Protein AF-A0A6G2V6V2-F1 (afdb_monomer)

Structure (mmCIF, N/CA/C/O backbone):
data_AF-A0A6G2V6V2-F1
#
_en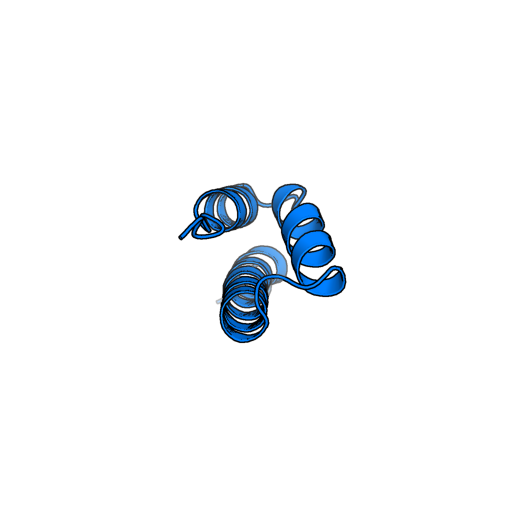try.id   AF-A0A6G2V6V2-F1
#
loop_
_atom_site.group_PDB
_atom_site.id
_atom_site.type_symbol
_atom_site.label_atom_id
_atom_site.label_alt_id
_atom_site.label_comp_id
_atom_site.label_asym_id
_atom_site.label_entity_id
_atom_site.label_seq_id
_atom_site.pdbx_PDB_ins_code
_atom_site.Cartn_x
_atom_site.Cartn_y
_atom_site.Cartn_z
_atom_site.occupancy
_atom_site.B_iso_or_equiv
_atom_site.auth_seq_id
_atom_site.auth_comp_id
_atom_site.auth_asym_id
_atom_site.auth_atom_id
_atom_site.pdbx_PDB_model_num
ATOM 1 N N . GLY A 1 1 ? 25.138 -10.147 -13.711 1.00 40.12 1 GLY A N 1
ATOM 2 C CA . GLY A 1 1 ? 23.688 -9.972 -13.907 1.00 40.12 1 GLY A CA 1
ATOM 3 C C . GLY A 1 1 ? 23.219 -8.922 -12.936 1.00 40.12 1 GLY A C 1
ATOM 4 O O . GLY A 1 1 ? 23.428 -9.085 -11.742 1.00 40.12 1 GLY A O 1
ATOM 5 N N . ARG A 1 2 ? 22.723 -7.795 -13.441 1.00 42.09 2 ARG A N 1
ATOM 6 C CA . ARG A 1 2 ? 22.476 -6.595 -12.644 1.00 42.09 2 ARG A CA 1
ATOM 7 C C . ARG A 1 2 ? 21.057 -6.617 -12.065 1.00 42.09 2 ARG A C 1
ATOM 9 O O . ARG A 1 2 ? 20.223 -5.814 -12.433 1.00 42.09 2 ARG A O 1
ATOM 16 N N . LEU A 1 3 ? 20.809 -7.534 -11.130 1.00 50.19 3 LEU A N 1
ATOM 17 C CA . LEU A 1 3 ? 19.566 -7.580 -10.336 1.00 50.19 3 LEU A CA 1
ATOM 18 C C . LEU A 1 3 ? 19.517 -6.489 -9.242 1.00 50.19 3 LEU A C 1
ATOM 20 O O . LEU A 1 3 ? 18.622 -6.482 -8.407 1.00 50.19 3 LEU A O 1
ATOM 24 N N . ALA A 1 4 ? 20.501 -5.584 -9.219 1.00 46.09 4 ALA A N 1
ATOM 25 C CA . ALA A 1 4 ? 20.621 -4.508 -8.236 1.00 46.09 4 ALA A CA 1
ATOM 26 C C . ALA A 1 4 ? 20.063 -3.156 -8.726 1.00 46.09 4 ALA A C 1
ATOM 28 O O . ALA A 1 4 ? 19.929 -2.245 -7.917 1.00 46.09 4 ALA A O 1
ATOM 29 N N . GLU A 1 5 ? 19.724 -3.013 -10.016 1.00 48.16 5 GLU A N 1
ATOM 30 C CA . GLU A 1 5 ? 19.024 -1.815 -10.524 1.00 48.16 5 GLU A CA 1
ATOM 31 C C . GLU A 1 5 ? 17.496 -1.896 -10.309 1.00 48.16 5 GLU A C 1
ATOM 33 O O . GLU A 1 5 ? 16.852 -0.862 -10.170 1.00 48.16 5 GLU A O 1
ATOM 38 N N . ASP A 1 6 ? 16.939 -3.101 -10.116 1.00 53.88 6 ASP A N 1
ATOM 39 C CA . ASP A 1 6 ? 15.524 -3.383 -9.783 1.00 53.88 6 ASP A CA 1
ATOM 40 C C . ASP A 1 6 ? 15.148 -3.123 -8.307 1.00 53.88 6 ASP A C 1
ATOM 42 O O . ASP A 1 6 ? 14.155 -3.636 -7.776 1.00 53.88 6 ASP A O 1
ATOM 46 N N . GLY A 1 7 ? 15.947 -2.320 -7.601 1.00 56.16 7 GLY A N 1
ATOM 47 C CA . GLY A 1 7 ? 15.738 -2.022 -6.186 1.00 56.16 7 GLY A CA 1
ATOM 48 C C . GLY A 1 7 ? 14.361 -1.415 -5.892 1.00 56.16 7 GLY A C 1
ATOM 49 O O . GLY A 1 7 ? 13.815 -1.668 -4.826 1.00 56.16 7 GLY A O 1
ATOM 50 N N . GLY A 1 8 ? 13.756 -0.677 -6.825 1.00 70.94 8 GLY A N 1
ATOM 51 C CA . GLY A 1 8 ? 12.440 -0.061 -6.625 1.00 70.94 8 GLY A CA 1
ATOM 52 C C . GLY A 1 8 ? 11.278 -1.055 -6.657 1.00 70.94 8 GLY A C 1
ATOM 53 O O . GLY A 1 8 ? 10.395 -1.010 -5.798 1.00 70.94 8 GLY A O 1
ATOM 54 N N . LEU A 1 9 ? 11.286 -1.978 -7.619 1.00 82.00 9 LEU A N 1
ATOM 55 C CA . LEU A 1 9 ? 10.1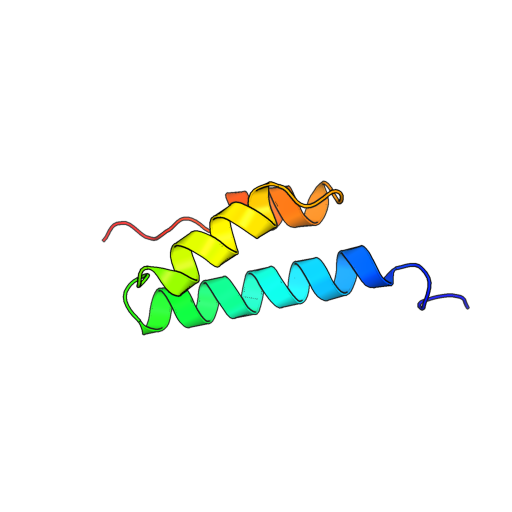62 -2.878 -7.860 1.00 82.00 9 LEU A CA 1
ATOM 56 C C . LEU A 1 9 ? 10.079 -3.987 -6.808 1.00 82.00 9 LEU A C 1
ATOM 58 O O . LEU A 1 9 ? 9.058 -4.129 -6.133 1.00 82.00 9 LEU A O 1
ATOM 62 N N . ALA A 1 10 ? 11.162 -4.745 -6.622 1.00 84.75 10 ALA A N 1
ATO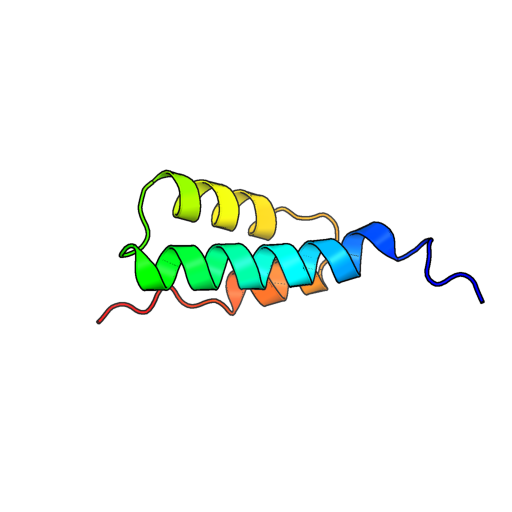M 63 C CA . ALA A 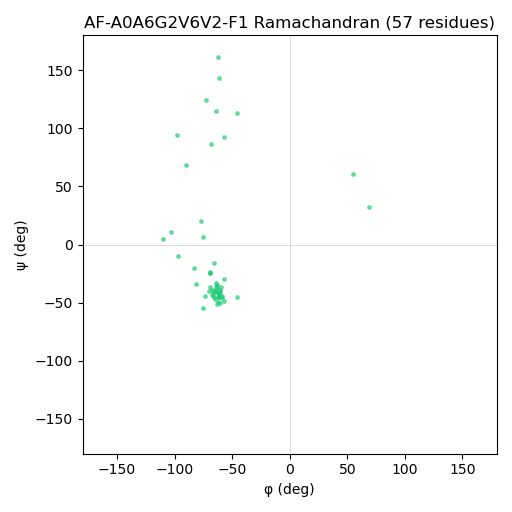1 10 ? 11.167 -5.872 -5.691 1.00 84.75 10 ALA A CA 1
ATOM 64 C C . ALA A 1 10 ? 10.916 -5.415 -4.242 1.00 84.75 10 ALA A C 1
ATOM 66 O O . ALA A 1 10 ? 10.117 -6.020 -3.523 1.00 84.75 10 ALA A O 1
ATOM 67 N N . HIS A 1 11 ? 11.536 -4.304 -3.825 1.00 84.62 11 HIS A N 1
ATOM 68 C CA . HIS A 1 11 ? 11.293 -3.732 -2.498 1.00 84.62 11 HIS A CA 1
ATOM 69 C C . HIS A 1 11 ? 9.888 -3.136 -2.383 1.00 84.62 11 HIS A C 1
ATOM 71 O O . HIS A 1 11 ? 9.259 -3.284 -1.336 1.00 84.62 11 HIS A O 1
ATOM 77 N N . GLY A 1 12 ? 9.365 -2.513 -3.442 1.00 85.94 12 GLY A N 1
ATOM 78 C CA . GLY A 1 12 ? 8.000 -1.992 -3.464 1.00 85.94 12 GLY A CA 1
ATOM 79 C C . GLY A 1 12 ? 6.953 -3.095 -3.302 1.00 85.94 12 GLY A C 1
ATOM 80 O O . GLY A 1 12 ? 6.053 -2.970 -2.473 1.00 85.94 12 GLY A O 1
ATOM 81 N N . LEU A 1 13 ? 7.103 -4.219 -4.008 1.00 88.69 13 LEU A N 1
ATOM 82 C CA . LEU A 1 13 ? 6.210 -5.376 -3.878 1.00 88.69 13 LEU A CA 1
ATOM 83 C C . LEU A 1 13 ? 6.302 -6.028 -2.490 1.00 88.69 13 LEU A C 1
ATOM 85 O O . LEU A 1 13 ? 5.277 -6.384 -1.899 1.00 88.69 13 LEU A O 1
ATOM 89 N N . LEU A 1 14 ? 7.510 -6.132 -1.929 1.00 87.56 14 LEU A N 1
ATOM 90 C CA . LEU A 1 14 ? 7.699 -6.602 -0.557 1.00 87.56 14 LEU A CA 1
ATOM 91 C C . LEU A 1 14 ? 7.001 -5.674 0.450 1.00 87.56 14 LEU A C 1
ATOM 93 O O . LEU A 1 14 ? 6.290 -6.147 1.339 1.00 87.56 14 LEU A O 1
ATOM 97 N N . ALA A 1 15 ? 7.152 -4.357 0.287 1.00 89.00 15 ALA A N 1
ATOM 98 C CA . ALA A 1 15 ? 6.502 -3.363 1.132 1.00 89.00 15 ALA A CA 1
ATOM 99 C C . ALA A 1 15 ? 4.969 -3.463 1.056 1.00 89.00 15 ALA A C 1
ATOM 101 O O . ALA A 1 15 ? 4.311 -3.421 2.097 1.00 89.00 15 ALA A O 1
ATOM 102 N N . VAL A 1 16 ? 4.397 -3.681 -0.136 1.00 89.56 16 VAL A N 1
ATOM 103 C CA . VAL A 1 16 ? 2.954 -3.934 -0.309 1.00 89.56 16 VAL A CA 1
ATOM 104 C C . VAL A 1 16 ? 2.505 -5.136 0.516 1.00 89.56 16 VAL A C 1
ATOM 106 O O . VAL A 1 16 ? 1.543 -5.026 1.278 1.00 89.56 16 VAL A O 1
ATOM 109 N N . ARG A 1 17 ? 3.223 -6.262 0.444 1.00 90.00 17 ARG A N 1
ATOM 110 C CA . ARG A 1 17 ? 2.868 -7.461 1.218 1.00 90.00 17 ARG A CA 1
ATOM 111 C C . ARG A 1 17 ? 2.982 -7.261 2.727 1.00 90.00 17 ARG A C 1
ATOM 113 O O . ARG A 1 17 ? 2.101 -7.722 3.455 1.00 90.00 17 ARG A O 1
ATOM 120 N N . LEU A 1 18 ? 4.006 -6.551 3.200 1.00 88.50 18 LEU A N 1
ATOM 121 C CA . LEU A 1 18 ? 4.174 -6.236 4.624 1.00 88.50 18 LEU A CA 1
ATOM 122 C C . LEU A 1 18 ? 3.053 -5.331 5.142 1.00 88.50 18 LEU A C 1
ATOM 124 O O . LEU A 1 18 ? 2.446 -5.631 6.170 1.00 88.50 18 LEU A O 1
ATOM 128 N N . VAL A 1 19 ? 2.736 -4.260 4.410 1.00 89.25 19 VAL A N 1
ATOM 129 C CA . VAL A 1 19 ? 1.665 -3.322 4.772 1.00 89.25 19 VAL A CA 1
ATOM 130 C C . VAL A 1 19 ? 0.304 -4.007 4.751 1.00 89.25 19 VAL A C 1
ATOM 132 O O . VAL A 1 19 ? -0.498 -3.788 5.657 1.00 89.25 19 VAL A O 1
ATOM 135 N N . ALA A 1 20 ? 0.045 -4.866 3.766 1.00 87.38 20 ALA A N 1
ATOM 136 C CA . ALA A 1 20 ? -1.202 -5.613 3.686 1.00 87.38 20 ALA A CA 1
ATOM 137 C C . ALA A 1 20 ? -1.348 -6.631 4.823 1.00 87.38 20 ALA A C 1
ATOM 139 O O . ALA A 1 20 ? -2.417 -6.739 5.423 1.00 87.38 20 ALA A O 1
ATOM 140 N N . SER A 1 21 ? -0.274 -7.351 5.159 1.00 88.56 21 SER A N 1
ATOM 141 C CA . SER A 1 21 ? -0.264 -8.283 6.289 1.00 88.56 21 SER A CA 1
ATOM 142 C C . SER A 1 21 ? -0.496 -7.553 7.617 1.00 88.56 21 SER A C 1
ATOM 144 O O . SER A 1 21 ? -1.430 -7.880 8.351 1.00 88.56 21 SER A O 1
ATOM 146 N N . GLY A 1 22 ? 0.274 -6.492 7.886 1.00 86.19 22 GLY A N 1
ATOM 147 C CA . GLY A 1 22 ? 0.117 -5.666 9.087 1.00 86.19 22 GLY A CA 1
ATOM 148 C C . GLY A 1 22 ? -1.259 -5.002 9.175 1.00 86.19 22 GLY A C 1
ATOM 149 O O . GLY A 1 22 ? -1.876 -4.982 10.241 1.00 86.19 22 GLY A O 1
ATOM 150 N N . GLY A 1 23 ? -1.791 -4.534 8.044 1.00 86.56 23 GLY A N 1
ATOM 151 C CA . GLY A 1 23 ? -3.145 -4.004 7.926 1.00 86.56 23 GLY A CA 1
ATOM 152 C C . GLY A 1 23 ? -4.208 -5.038 8.294 1.00 86.56 23 GLY A C 1
ATOM 153 O O . GLY A 1 23 ? -5.040 -4.765 9.153 1.00 86.56 23 GLY A O 1
ATOM 154 N N . ARG A 1 24 ? -4.151 -6.250 7.731 1.00 85.19 24 ARG A N 1
ATOM 155 C CA . ARG A 1 24 ? -5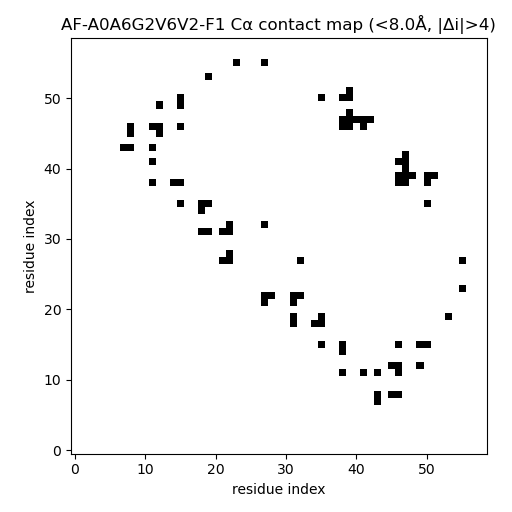.101 -7.330 8.054 1.00 85.19 24 ARG A CA 1
ATOM 156 C C . ARG A 1 24 ? -5.054 -7.737 9.528 1.00 85.19 24 ARG A C 1
ATOM 158 O O . ARG A 1 24 ? -6.104 -7.841 10.151 1.00 85.19 24 ARG A O 1
ATOM 165 N N . HIS A 1 25 ? -3.865 -7.903 10.104 1.00 85.38 25 HIS A N 1
ATOM 166 C CA . HIS A 1 25 ? -3.722 -8.331 11.502 1.00 85.38 25 HIS A CA 1
ATOM 167 C C . HIS A 1 25 ? -4.156 -7.283 12.530 1.00 85.38 25 HIS A C 1
ATOM 169 O O . HIS A 1 25 ? -4.490 -7.635 13.657 1.00 85.38 25 HIS A O 1
ATOM 175 N N . THR A 1 26 ? -4.149 -6.003 12.162 1.00 83.81 26 THR A N 1
ATOM 176 C CA . THR A 1 26 ? -4.453 -4.901 13.089 1.00 83.81 26 THR A CA 1
ATOM 177 C C . THR A 1 26 ? -5.786 -4.209 12.797 1.00 83.81 26 THR A C 1
ATOM 179 O O . THR A 1 26 ? -6.097 -3.202 13.428 1.00 83.81 26 THR A O 1
ATOM 182 N N . GLY A 1 27 ? -6.576 -4.705 11.837 1.00 83.50 27 GLY A N 1
A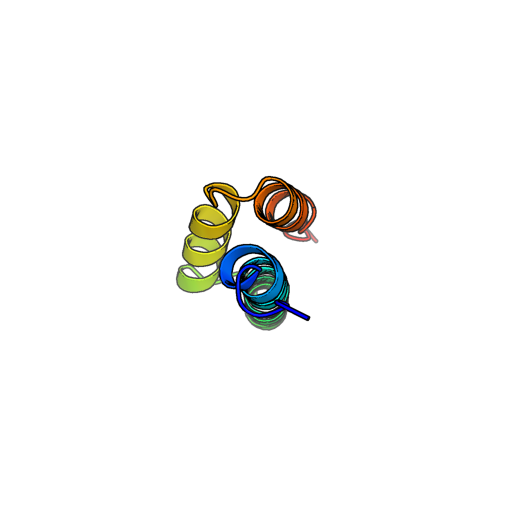TOM 183 C CA . GLY A 1 27 ? -7.830 -4.058 11.431 1.00 83.50 27 GLY A CA 1
ATOM 184 C C . GLY A 1 27 ? -7.615 -2.718 10.715 1.00 83.50 27 GLY A C 1
ATOM 185 O O . GLY A 1 27 ? -8.410 -1.789 10.846 1.00 83.50 27 GLY A O 1
ATOM 186 N N . TRP A 1 28 ? -6.517 -2.595 9.969 1.00 81.69 28 TRP A N 1
ATOM 187 C CA . TRP A 1 28 ? -6.138 -1.410 9.204 1.00 81.69 28 TRP A CA 1
ATOM 188 C C . TRP A 1 28 ? -6.078 -0.150 10.067 1.00 81.69 28 TRP A C 1
ATOM 190 O O . TRP A 1 28 ? -6.792 0.823 9.813 1.00 81.69 28 TRP A O 1
ATOM 200 N N . THR A 1 29 ? -5.217 -0.129 11.084 1.00 77.50 29 THR A N 1
ATOM 201 C CA . THR A 1 29 ? -4.991 1.090 11.876 1.00 77.50 29 THR A CA 1
ATOM 202 C C . THR A 1 29 ? -4.413 2.231 11.021 1.00 77.50 29 THR A C 1
ATOM 204 O O . THR A 1 29 ? -3.908 2.030 9.910 1.00 77.50 29 THR A O 1
ATOM 207 N N . GLY A 1 30 ? -4.519 3.468 11.524 1.00 80.00 30 GLY A N 1
ATOM 208 C CA . GLY A 1 30 ? -4.116 4.694 10.818 1.00 80.00 30 GLY A CA 1
ATOM 209 C C . GLY A 1 30 ? -2.744 4.635 10.119 1.00 80.00 30 GLY A C 1
ATOM 210 O O . GLY A 1 30 ? -2.676 5.014 8.944 1.00 80.00 30 GLY A O 1
ATOM 211 N N . PRO A 1 31 ? -1.679 4.118 10.767 1.00 84.19 31 PRO A N 1
ATOM 212 C CA . PRO A 1 31 ? -0.360 3.977 10.152 1.00 84.19 31 PRO A CA 1
ATOM 213 C C . PRO A 1 31 ? -0.369 3.108 8.888 1.00 84.19 31 PRO A C 1
ATOM 215 O O . PRO A 1 31 ? 0.150 3.531 7.856 1.00 84.19 31 PRO A O 1
ATOM 218 N N . TRP A 1 32 ? -1.032 1.948 8.914 1.00 85.31 32 TRP A N 1
ATOM 219 C CA . TRP A 1 32 ? -1.080 1.027 7.772 1.00 85.31 32 TRP A CA 1
ATOM 220 C C . TRP A 1 32 ? -1.856 1.599 6.589 1.00 85.31 32 TRP A C 1
ATOM 222 O O . TRP A 1 32 ? -1.413 1.479 5.447 1.00 85.31 32 TRP A O 1
ATOM 232 N N . ARG A 1 33 ? -2.970 2.304 6.840 1.00 84.38 33 ARG A N 1
ATOM 233 C CA . ARG A 1 33 ? -3.698 2.993 5.759 1.00 84.38 33 ARG A CA 1
ATOM 234 C C . ARG A 1 33 ? -2.857 4.098 5.122 1.00 84.38 33 ARG A C 1
ATOM 236 O O . ARG A 1 33 ? -2.958 4.312 3.917 1.00 84.38 33 ARG A O 1
ATOM 243 N N . THR A 1 34 ? -2.045 4.812 5.905 1.00 87.69 34 THR A N 1
ATOM 244 C CA . THR A 1 34 ? -1.123 5.829 5.372 1.00 87.69 34 THR A CA 1
ATOM 245 C C . THR A 1 34 ? -0.045 5.196 4.504 1.00 87.69 34 THR A C 1
ATOM 247 O O . THR A 1 34 ? 0.168 5.666 3.390 1.00 87.69 34 THR A O 1
ATOM 250 N N . GLN A 1 35 ? 0.563 4.100 4.958 1.00 86.31 35 GLN A N 1
ATOM 251 C CA . GLN A 1 35 ? 1.564 3.374 4.175 1.00 86.31 35 GLN A CA 1
ATOM 252 C C . GLN A 1 35 ? 0.979 2.823 2.865 1.00 86.31 35 GLN A C 1
ATOM 254 O O . GLN A 1 35 ? 1.573 3.001 1.805 1.00 86.31 35 GLN A O 1
ATOM 259 N N . LEU A 1 36 ? -0.239 2.269 2.889 1.00 86.62 36 LEU A N 1
ATOM 260 C CA . LEU A 1 36 ? -0.905 1.795 1.671 1.00 86.62 36 LEU A CA 1
ATOM 261 C C . LEU A 1 36 ? -1.168 2.933 0.670 1.00 86.62 36 LEU A C 1
ATOM 263 O O . LEU A 1 36 ? -0.985 2.764 -0.534 1.00 86.62 36 LEU A O 1
ATOM 267 N N . ARG A 1 37 ? -1.559 4.122 1.152 1.00 88.56 37 ARG A N 1
ATOM 268 C CA . ARG A 1 37 ? -1.733 5.310 0.296 1.00 88.56 37 ARG A CA 1
ATOM 269 C C . ARG A 1 37 ? -0.427 5.768 -0.353 1.00 88.56 37 ARG A C 1
ATOM 271 O O . ARG A 1 37 ? -0.471 6.236 -1.487 1.00 88.56 37 ARG A O 1
ATOM 278 N N . LEU A 1 38 ? 0.702 5.650 0.347 1.00 87.62 38 LEU A N 1
ATOM 279 C CA . LEU A 1 38 ? 2.019 5.978 -0.206 1.00 87.62 38 LEU A CA 1
ATOM 280 C C . LEU A 1 38 ? 2.416 4.986 -1.305 1.00 87.62 38 LEU A C 1
ATOM 282 O O . LEU A 1 38 ? 2.827 5.409 -2.381 1.00 87.62 38 LEU A O 1
ATOM 286 N N . LEU A 1 39 ? 2.189 3.688 -1.088 1.00 87.81 39 LEU A N 1
ATOM 287 C CA . LEU A 1 39 ? 2.476 2.645 -2.080 1.00 87.81 39 LEU A CA 1
ATOM 288 C C . LEU A 1 39 ? 1.624 2.775 -3.352 1.00 87.81 39 LEU A C 1
ATOM 290 O O . LEU A 1 39 ? 2.112 2.548 -4.453 1.00 87.81 39 LEU A O 1
ATOM 294 N N . ARG A 1 40 ? 0.381 3.256 -3.246 1.00 88.00 40 ARG A N 1
ATOM 295 C CA . ARG A 1 40 ? -0.455 3.574 -4.422 1.00 88.00 40 ARG A CA 1
ATOM 296 C C . ARG A 1 40 ? 0.075 4.733 -5.270 1.00 88.00 40 ARG A C 1
ATOM 298 O O . ARG A 1 40 ? -0.356 4.898 -6.405 1.00 88.00 40 ARG A O 1
ATOM 305 N N . ARG A 1 41 ? 0.995 5.542 -4.738 1.00 87.94 41 ARG A N 1
ATOM 306 C CA . ARG A 1 41 ? 1.669 6.641 -5.452 1.00 87.94 41 ARG A CA 1
ATOM 307 C C . ARG A 1 41 ? 3.097 6.283 -5.871 1.00 87.94 41 ARG A C 1
ATOM 309 O O . ARG A 1 41 ? 3.839 7.171 -6.280 1.00 87.94 41 ARG A O 1
ATOM 316 N N . HIS A 1 42 ? 3.490 5.014 -5.755 1.00 86.81 42 HIS A N 1
ATOM 317 C CA . HIS A 1 42 ? 4.832 4.565 -6.108 1.00 86.81 42 HIS A CA 1
ATOM 318 C C . HIS A 1 42 ? 5.122 4.816 -7.604 1.00 86.81 42 HIS A C 1
ATOM 320 O O . HIS A 1 42 ? 4.203 4.685 -8.420 1.00 86.81 42 HIS A O 1
ATOM 326 N N . PRO A 1 43 ? 6.359 5.187 -7.990 1.00 84.62 43 PRO A N 1
ATOM 327 C CA . PRO A 1 43 ? 6.717 5.417 -9.395 1.00 84.62 43 PRO A CA 1
ATOM 328 C C . PRO A 1 43 ? 6.508 4.168 -10.263 1.00 84.62 43 PRO A C 1
ATOM 330 O O . PRO A 1 43 ? 6.009 4.274 -11.384 1.00 84.62 43 PRO A O 1
ATOM 333 N N . GLU A 1 44 ? 6.779 2.988 -9.706 1.00 86.75 44 GLU A N 1
ATOM 334 C CA . GLU A 1 44 ? 6.576 1.708 -10.390 1.00 86.75 44 GLU A CA 1
ATOM 335 C C . GLU A 1 44 ? 5.097 1.339 -10.510 1.00 86.75 44 GLU A C 1
ATOM 337 O O . GLU A 1 44 ? 4.385 1.241 -9.506 1.00 86.75 44 GLU A O 1
ATOM 342 N N . ALA A 1 45 ? 4.642 1.097 -11.742 1.00 87.06 45 ALA A N 1
ATOM 343 C CA . ALA A 1 45 ? 3.254 0.743 -12.034 1.00 87.06 45 ALA A CA 1
ATOM 344 C C . ALA A 1 45 ? 2.827 -0.559 -11.351 1.00 87.06 45 ALA A C 1
ATOM 346 O O . ALA A 1 45 ? 1.775 -0.599 -10.724 1.00 87.06 45 ALA A O 1
ATOM 347 N N . GLU A 1 46 ? 3.688 -1.572 -11.369 1.00 85.31 46 GLU A N 1
ATOM 348 C CA . GLU A 1 46 ? 3.412 -2.879 -10.768 1.00 85.31 46 GLU A CA 1
ATOM 349 C C . GLU A 1 46 ? 3.222 -2.796 -9.246 1.00 85.31 46 GLU A C 1
ATOM 351 O O . GLU A 1 46 ? 2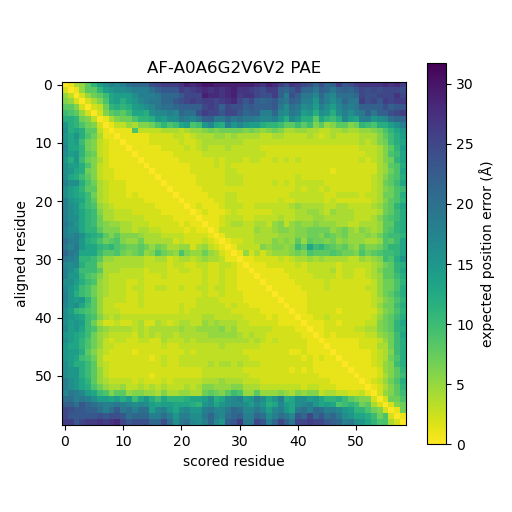.371 -3.478 -8.676 1.00 85.31 46 GLU A O 1
ATOM 356 N N . VAL A 1 47 ? 3.958 -1.902 -8.576 1.00 86.94 47 VAL A N 1
ATOM 357 C CA . VAL A 1 47 ? 3.798 -1.652 -7.135 1.00 86.94 47 VAL A CA 1
ATOM 358 C C . VAL A 1 47 ? 2.474 -0.947 -6.852 1.00 86.94 47 VAL A C 1
ATOM 360 O O . VAL A 1 47 ? 1.791 -1.297 -5.886 1.00 86.94 47 VAL A O 1
ATOM 363 N N . ARG A 1 48 ? 2.077 0.019 -7.694 1.00 89.25 48 ARG A N 1
ATOM 364 C CA . ARG A 1 48 ? 0.762 0.664 -7.570 1.00 89.25 48 ARG A CA 1
ATOM 365 C C . ARG A 1 48 ? -0.354 -0.349 -7.762 1.00 89.25 48 ARG A C 1
ATOM 367 O O . ARG A 1 48 ? -1.243 -0.408 -6.918 1.00 89.25 48 ARG A O 1
ATOM 374 N N . ASP A 1 49 ? -0.285 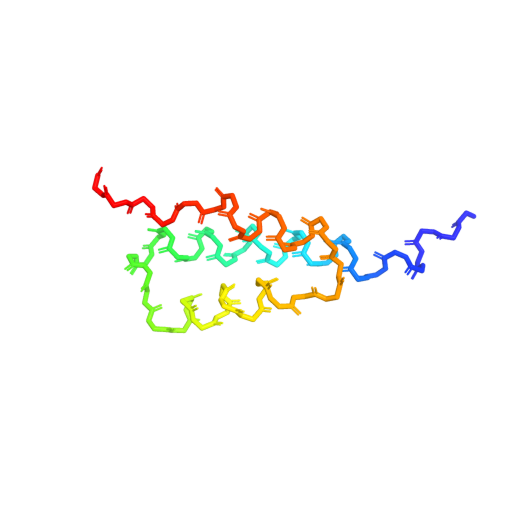-1.149 -8.819 1.00 88.62 49 ASP A N 1
ATOM 375 C CA . ASP A 1 49 ? -1.298 -2.150 -9.146 1.00 88.62 49 ASP A CA 1
ATOM 376 C C . ASP A 1 49 ? -1.433 -3.175 -8.022 1.00 88.62 49 ASP A C 1
ATOM 378 O O . ASP A 1 49 ? -2.543 -3.429 -7.557 1.00 88.62 49 ASP A O 1
ATOM 382 N N . ALA A 1 50 ? -0.315 -3.665 -7.478 1.00 88.12 50 ALA A N 1
ATOM 383 C CA . ALA A 1 50 ? -0.326 -4.520 -6.297 1.00 88.12 50 ALA A CA 1
ATOM 384 C C . ALA A 1 50 ? -0.981 -3.825 -5.085 1.00 88.12 50 ALA A C 1
ATOM 386 O O . ALA A 1 50 ? -1.819 -4.417 -4.408 1.00 88.12 50 ALA A O 1
ATOM 387 N N . ALA A 1 51 ? -0.671 -2.550 -4.825 1.00 87.44 51 ALA A N 1
ATOM 388 C CA . ALA A 1 51 ? -1.267 -1.780 -3.727 1.00 87.44 51 ALA A CA 1
ATOM 389 C C . ALA A 1 51 ? -2.764 -1.448 -3.930 1.00 87.44 51 ALA A C 1
ATOM 391 O O . ALA A 1 51 ? -3.486 -1.189 -2.957 1.00 87.44 51 ALA A O 1
ATOM 392 N N . TYR A 1 52 ? -3.241 -1.401 -5.175 1.00 84.75 52 TYR A N 1
ATOM 393 C CA . TYR A 1 52 ? -4.659 -1.264 -5.514 1.00 84.75 52 TYR A CA 1
ATOM 394 C C . TYR A 1 52 ? -5.400 -2.604 -5.441 1.00 84.75 52 TYR A C 1
ATOM 396 O O . TYR A 1 52 ? -6.555 -2.619 -5.018 1.00 84.75 52 TYR A O 1
ATOM 404 N N . ALA A 1 53 ? -4.734 -3.709 -5.786 1.00 85.81 53 ALA A N 1
ATOM 405 C CA . ALA A 1 53 ? -5.270 -5.065 -5.693 1.00 85.81 53 ALA A CA 1
ATOM 406 C C . ALA A 1 53 ? -5.441 -5.547 -4.245 1.00 85.81 53 ALA A C 1
ATOM 408 O O . ALA A 1 53 ? -6.283 -6.404 -3.982 1.00 85.81 53 ALA A O 1
ATOM 409 N N . GLU A 1 54 ? -4.684 -4.993 -3.291 1.00 80.31 54 GLU A N 1
ATOM 410 C CA . GLU A 1 54 ? -4.938 -5.205 -1.865 1.00 80.31 54 GLU A CA 1
ATOM 411 C C . GLU A 1 54 ? -6.250 -4.504 -1.476 1.00 80.31 54 GLU A C 1
ATOM 413 O O . GLU A 1 54 ? -6.299 -3.344 -1.044 1.00 80.31 54 GLU A O 1
ATOM 418 N N . VAL A 1 55 ? -7.342 -5.244 -1.660 1.00 62.31 55 VAL A N 1
ATOM 419 C CA . VAL A 1 55 ? -8.662 -4.901 -1.155 1.00 62.31 55 VAL A CA 1
ATOM 420 C C . VAL A 1 55 ? -8.550 -4.912 0.363 1.00 62.31 55 VAL A C 1
ATOM 422 O O . VAL A 1 55 ? -8.286 -5.943 0.984 1.00 62.31 55 VAL A O 1
ATOM 425 N N . THR A 1 56 ? -8.730 -3.744 0.978 1.00 57.09 56 THR A N 1
ATOM 426 C CA . THR A 1 56 ? -9.110 -3.654 2.385 1.00 57.09 56 THR A CA 1
ATOM 427 C C . THR A 1 56 ? -10.403 -4.447 2.505 1.00 57.09 56 THR A C 1
ATOM 429 O O . THR A 1 56 ? -11.459 -3.904 2.181 1.00 57.09 56 THR A O 1
ATOM 432 N N . VAL A 1 57 ? -10.309 -5.741 2.833 1.00 45.75 57 VAL A N 1
ATOM 433 C CA . VAL A 1 57 ? -11.468 -6.601 3.078 1.00 45.75 57 VAL A CA 1
ATOM 434 C C . VAL A 1 57 ? -12.403 -5.808 3.972 1.00 45.75 57 VAL A C 1
ATOM 436 O O . VAL A 1 57 ? -12.042 -5.424 5.087 1.00 45.75 57 VAL A O 1
ATOM 439 N N . ARG A 1 58 ? -13.555 -5.467 3.408 1.00 44.81 58 ARG A N 1
ATOM 440 C CA . ARG A 1 58 ? -14.673 -4.940 4.152 1.00 44.81 58 ARG A CA 1
ATOM 441 C C . ARG A 1 58 ? -15.572 -6.145 4.379 1.00 44.81 58 ARG A C 1
ATOM 443 O O . ARG A 1 58 ? -16.363 -6.459 3.503 1.00 44.81 58 ARG A O 1
ATOM 450 N N . GLU A 1 59 ? -15.343 -6.742 5.546 1.00 40.84 59 GLU A N 1
ATOM 451 C CA . GLU A 1 59 ? -16.140 -7.767 6.243 1.00 40.84 59 GLU A CA 1
ATOM 452 C C . GLU A 1 59 ? -16.215 -9.162 5.610 1.00 40.84 59 GLU A C 1
ATOM 454 O O . GLU A 1 59 ? -16.484 -9.288 4.397 1.00 40.84 59 GLU A O 1
#

Foldseek 3Di:
DCPPVCVQPVVLLVLLVVLLVVCVVVVRPPVSVVSLVVQCVRPDPNSVVSSVVSPSPPD

Radius of gyration: 12.13 Å; Cα contacts (8 Å, |Δi|>4): 45; chains: 1; bounding box: 40×17×27 Å

Solvent-accessible surface area (backbone atoms only — not comparable to full-atom values): 3449 Å² total; per-residue (Å²): 132,79,76,73,78,50,56,65,54,60,51,38,46,50,48,42,54,52,41,50,50,55,17,66,79,58,72,49,44,73,69,36,52,50,53,44,57,52,39,51,66,42,92,48,63,69,31,18,52,53,37,63,66,58,65,77,79,80,127

Sequence (59 aa):
GRLAEDGGLAHGLLAVRLVASGGRHTGWTGPW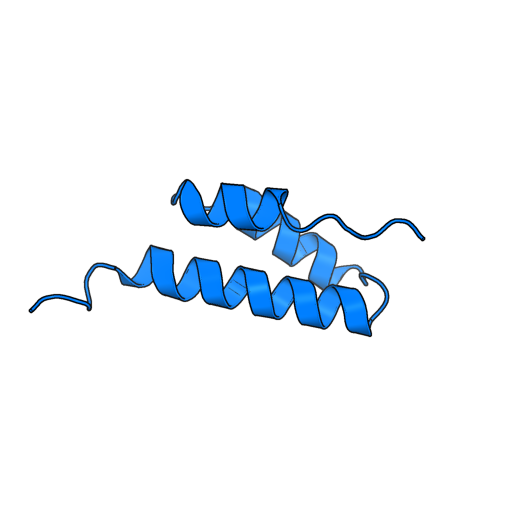RTQLRLLRRHPEAEVRDAAYAEVTVRE

Mean predicted aligned error: 7.1 Å

pLDDT: mean 78.31, std 15.45, range [40.12, 90.0]

Secondary structure (DSSP, 8-state):
--TTSTHHHHHHHHHHHHHHHHHHHHTS-HHHHHHHHHHTT-SSHHHHHHHHHS-----

Nearest PDB structures (foldseek):
  4mbq-assembly2_C  TM=6.750E-01  e=5.144E+00  Pseudomonas aeruginosa PAO1
  4mal-assembly2_B  TM=6.766E-01  e=4.579E+00  Pseudomonas aeruginosa PAO1
  4mal-assembly1_A  TM=7.024E-01  e=8.193E+00  Pseudomonas aeruginosa PAO1